Protein AF-A0A7V8QTT3-F1 (afdb_monomer_lite)

Radius of gyration: 12.89 Å; chains: 1; bounding box: 36×24×38 Å

pLDDT: mean 77.37, std 13.62, range [39.25, 91.94]

Sequence (101 aa):
MQSTVLEIIMYRTREGSFEFRAIIDGKQLENVTENPDANAIVMTAKQFGGFNYNKDRRAFETQSETTGAEPLQLLRAFERQGYAIIMKGSLEHIDDIQSAA

Structure (mmCIF, N/CA/C/O backbone):
data_AF-A0A7V8QTT3-F1
#
_entry.id   AF-A0A7V8QTT3-F1
#
loop_
_atom_site.group_PDB
_atom_site.id
_atom_site.type_symbol
_atom_site.label_atom_id
_atom_site.label_alt_id
_atom_site.label_comp_id
_atom_site.label_asym_id
_atom_site.label_entity_id
_atom_site.label_seq_id
_atom_site.pdbx_PDB_ins_code
_atom_site.Cartn_x
_atom_site.Cartn_y
_atom_site.Cartn_z
_atom_site.occupancy
_atom_site.B_iso_or_equiv
_atom_site.auth_seq_id
_atom_site.auth_comp_id
_atom_site.auth_asym_id
_atom_site.auth_atom_id
_atom_site.pdbx_PDB_model_num
ATOM 1 N N . MET A 1 1 ? -5.782 -1.478 22.548 1.00 51.72 1 MET A N 1
ATOM 2 C CA . MET A 1 1 ? -6.294 -1.171 21.196 1.00 51.72 1 MET A CA 1
ATOM 3 C C . MET A 1 1 ? -6.154 -2.427 20.366 1.00 51.72 1 MET A C 1
ATOM 5 O O . MET A 1 1 ? -5.104 -3.048 20.440 1.00 51.72 1 MET A O 1
ATOM 9 N N . GLN A 1 2 ? -7.205 -2.830 19.659 1.00 58.25 2 GLN A N 1
ATOM 10 C CA . GLN A 1 2 ? -7.098 -3.872 18.642 1.00 58.25 2 GLN A CA 1
ATOM 11 C C . GLN A 1 2 ? -6.416 -3.237 17.426 1.00 58.25 2 GLN A C 1
ATOM 13 O O . GLN A 1 2 ? -6.865 -2.188 16.972 1.00 58.25 2 GLN A O 1
ATOM 18 N N . SER A 1 3 ? -5.296 -3.798 16.977 1.00 64.69 3 SER A N 1
ATOM 19 C CA . SER A 1 3 ? -4.634 -3.344 15.752 1.00 64.69 3 SER A CA 1
ATOM 20 C C . SER A 1 3 ? -5.492 -3.719 14.550 1.00 64.69 3 SER A C 1
ATOM 22 O O . SER A 1 3 ? -5.907 -4.873 14.438 1.00 64.69 3 SER A O 1
ATOM 24 N N . THR A 1 4 ? -5.740 -2.757 13.664 1.00 82.25 4 THR A N 1
ATOM 25 C CA . THR A 1 4 ? -6.358 -3.002 12.359 1.00 82.25 4 THR A CA 1
ATOM 26 C C . THR A 1 4 ? -5.457 -3.936 11.554 1.00 82.25 4 THR A C 1
ATOM 28 O O . THR A 1 4 ? -4.245 -3.698 11.447 1.00 82.25 4 THR A O 1
ATOM 31 N N . VAL A 1 5 ? -6.023 -5.009 11.000 1.00 84.06 5 VAL A N 1
ATOM 32 C CA . VAL A 1 5 ? -5.258 -5.941 10.162 1.00 84.06 5 VAL A CA 1
ATOM 33 C C . VAL A 1 5 ? -5.256 -5.414 8.736 1.00 84.06 5 VAL A C 1
ATOM 35 O O . VAL A 1 5 ? -6.316 -5.212 8.141 1.00 84.06 5 VAL A O 1
ATOM 38 N N . LEU A 1 6 ? -4.059 -5.217 8.188 1.00 86.38 6 LEU A N 1
ATOM 39 C CA . LEU A 1 6 ? -3.848 -4.829 6.802 1.00 86.38 6 LEU A CA 1
ATOM 40 C C . LEU A 1 6 ? -3.232 -6.010 6.053 1.00 86.38 6 LEU A C 1
ATOM 42 O O . LEU A 1 6 ? -2.041 -6.305 6.176 1.00 86.38 6 LEU A O 1
ATOM 46 N N . GLU A 1 7 ? -4.052 -6.698 5.267 1.00 87.56 7 GLU A N 1
ATOM 47 C CA . GLU A 1 7 ? -3.557 -7.720 4.357 1.00 87.56 7 GLU A CA 1
ATOM 48 C C . GLU A 1 7 ? -3.108 -7.070 3.049 1.00 87.56 7 GLU A C 1
ATOM 50 O O . GLU A 1 7 ? -3.827 -6.267 2.448 1.00 87.56 7 GLU A O 1
ATOM 55 N N . ILE A 1 8 ? -1.910 -7.432 2.604 1.00 86.38 8 ILE A N 1
ATOM 56 C CA . ILE A 1 8 ? -1.290 -6.915 1.390 1.00 86.38 8 ILE A CA 1
ATOM 57 C C . ILE A 1 8 ? -1.072 -8.084 0.442 1.00 86.38 8 ILE A C 1
ATOM 59 O O . ILE A 1 8 ? -0.320 -9.013 0.744 1.00 86.38 8 ILE A O 1
ATOM 63 N N . ILE A 1 9 ? -1.724 -8.025 -0.718 1.00 86.38 9 ILE A N 1
ATOM 64 C CA . ILE A 1 9 ? -1.490 -8.971 -1.807 1.00 86.38 9 ILE A CA 1
ATOM 65 C C . ILE A 1 9 ? -0.554 -8.316 -2.806 1.00 86.38 9 ILE A C 1
ATOM 67 O O . ILE A 1 9 ? -1.021 -7.466 -3.556 1.00 86.38 9 ILE A O 1
ATOM 71 N N . MET A 1 10 ? 0.730 -8.678 -2.811 1.00 85.56 10 MET A N 1
ATOM 72 C CA . MET A 1 10 ? 1.758 -8.014 -3.623 1.00 85.56 10 MET A CA 1
ATOM 73 C C . MET A 1 10 ? 2.365 -8.949 -4.669 1.00 85.56 10 MET A C 1
ATOM 75 O O . MET A 1 10 ? 2.581 -10.131 -4.404 1.00 85.56 10 MET A O 1
ATOM 79 N N . TYR A 1 11 ? 2.661 -8.408 -5.850 1.00 81.62 11 TYR A N 1
ATOM 80 C CA . TYR A 1 11 ? 3.328 -9.127 -6.930 1.00 81.62 11 TYR A CA 1
ATOM 81 C C . TYR A 1 11 ? 4.150 -8.189 -7.821 1.00 81.62 11 TYR A C 1
ATOM 83 O O . TYR A 1 11 ? 3.820 -7.015 -7.996 1.00 81.62 11 TYR A O 1
ATOM 91 N N . ARG A 1 12 ? 5.225 -8.729 -8.404 1.00 80.31 12 ARG A N 1
ATOM 92 C CA . ARG A 1 12 ? 6.030 -8.051 -9.426 1.00 80.31 12 ARG A CA 1
ATOM 93 C C . ARG A 1 12 ? 5.393 -8.276 -10.797 1.00 80.31 12 ARG A C 1
ATOM 95 O O . ARG A 1 12 ? 5.005 -9.397 -11.131 1.00 80.31 12 ARG A O 1
ATOM 102 N N . THR A 1 13 ? 5.262 -7.224 -11.589 1.00 77.75 13 THR A N 1
ATOM 103 C CA . THR A 1 13 ? 4.798 -7.313 -12.974 1.00 77.75 13 THR A CA 1
ATOM 104 C C . THR A 1 13 ? 5.925 -7.816 -13.881 1.00 77.75 13 THR A C 1
ATOM 106 O O . THR A 1 13 ? 7.097 -7.850 -13.503 1.00 77.75 13 THR A O 1
ATOM 109 N N . ARG A 1 14 ? 5.588 -8.178 -15.124 1.00 76.50 14 ARG A N 1
ATOM 110 C CA . ARG A 1 14 ? 6.587 -8.577 -16.134 1.00 76.50 14 ARG A CA 1
ATOM 111 C C . ARG A 1 14 ? 7.541 -7.446 -16.524 1.00 76.50 14 ARG A C 1
ATOM 113 O O . ARG A 1 14 ? 8.609 -7.724 -17.050 1.00 76.50 14 ARG A O 1
ATOM 120 N N . GLU A 1 15 ? 7.150 -6.204 -16.267 1.00 76.19 15 GLU A N 1
ATOM 121 C CA . GLU A 1 15 ? 7.920 -4.992 -16.565 1.00 76.19 15 GLU A CA 1
ATOM 122 C C . GLU A 1 15 ? 8.792 -4.563 -15.375 1.00 76.19 15 GLU A C 1
ATOM 124 O O . GLU A 1 15 ? 9.394 -3.495 -15.386 1.00 76.19 15 GLU A O 1
ATOM 129 N N . GLY A 1 16 ? 8.839 -5.380 -14.319 1.00 73.38 16 GLY A N 1
ATOM 130 C CA . GLY A 1 16 ? 9.665 -5.133 -13.146 1.00 73.38 16 GLY A CA 1
ATOM 131 C C . GLY A 1 16 ? 9.089 -4.120 -12.152 1.00 73.38 16 GLY A C 1
ATOM 132 O O . GLY A 1 16 ? 9.711 -3.896 -11.115 1.00 73.38 16 GLY A O 1
ATOM 133 N N . SER A 1 17 ? 7.907 -3.557 -12.421 1.00 78.94 17 SER A N 1
ATOM 134 C CA . SER A 1 17 ? 7.126 -2.769 -11.459 1.00 78.94 17 SER A CA 1
ATOM 135 C C . SER A 1 17 ? 6.445 -3.662 -10.417 1.00 78.94 17 SER A C 1
ATOM 137 O O . SER A 1 17 ? 6.351 -4.879 -10.590 1.00 78.94 17 SER A O 1
ATOM 139 N N . PHE A 1 18 ? 5.955 -3.073 -9.327 1.00 84.62 18 PHE A N 1
ATOM 140 C CA . PHE A 1 18 ? 5.185 -3.787 -8.309 1.00 84.62 18 PHE A CA 1
ATOM 141 C C . PHE A 1 18 ? 3.737 -3.324 -8.297 1.00 84.62 18 PHE A C 1
ATOM 143 O O . PHE A 1 18 ? 3.441 -2.138 -8.450 1.00 84.62 18 PHE A O 1
ATOM 150 N N . GLU A 1 19 ? 2.845 -4.273 -8.036 1.00 86.88 19 GLU A N 1
ATOM 151 C CA . GLU A 1 19 ? 1.452 -4.003 -7.728 1.00 86.88 19 GLU A CA 1
ATOM 152 C C . GLU A 1 19 ? 1.082 -4.636 -6.387 1.00 86.88 19 GLU A C 1
ATOM 154 O O . GLU A 1 19 ? 1.517 -5.749 -6.080 1.00 86.88 19 GLU A O 1
ATOM 159 N N . PHE A 1 20 ? 0.253 -3.954 -5.593 1.00 88.69 20 PHE A N 1
ATOM 160 C CA . PHE A 1 20 ? -0.408 -4.593 -4.465 1.00 88.69 20 PHE A CA 1
ATOM 161 C C . PHE A 1 20 ? -1.873 -4.201 -4.285 1.00 88.69 20 PHE A C 1
ATOM 163 O O . PHE A 1 20 ? -2.330 -3.143 -4.714 1.00 88.69 20 PHE A O 1
ATOM 170 N N . ARG A 1 21 ? -2.622 -5.063 -3.597 1.00 88.31 21 ARG A N 1
ATOM 171 C CA . ARG A 1 21 ? -3.984 -4.785 -3.119 1.00 88.31 21 ARG A CA 1
ATOM 172 C C . ARG A 1 21 ? -4.007 -4.780 -1.601 1.00 88.31 21 ARG A C 1
ATOM 174 O O . ARG A 1 21 ? -3.352 -5.614 -0.983 1.00 88.31 21 ARG A O 1
ATOM 181 N N . ALA A 1 22 ? -4.769 -3.855 -1.026 1.00 88.38 22 ALA A N 1
ATOM 182 C CA . ALA A 1 22 ? -4.958 -3.728 0.414 1.00 88.38 22 ALA A CA 1
ATOM 183 C C . ALA A 1 22 ? -6.330 -4.274 0.829 1.00 88.38 22 ALA A C 1
ATOM 185 O O . ALA A 1 22 ? -7.351 -3.934 0.223 1.00 88.38 22 ALA A O 1
ATOM 186 N N . ILE A 1 23 ? -6.349 -5.091 1.877 1.00 86.25 23 ILE A N 1
ATOM 187 C CA . ILE A 1 23 ? -7.553 -5.587 2.546 1.00 86.25 23 ILE A CA 1
ATOM 188 C C . ILE A 1 23 ? -7.459 -5.156 4.00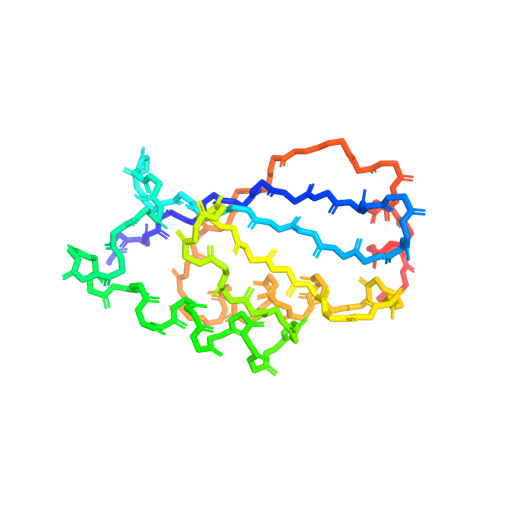6 1.00 86.25 23 ILE A C 1
ATOM 190 O O . ILE A 1 23 ? -6.476 -5.455 4.673 1.00 86.25 23 ILE A O 1
ATOM 194 N N . ILE A 1 24 ? -8.470 -4.452 4.494 1.00 84.81 24 ILE A N 1
ATOM 195 C CA . ILE A 1 24 ?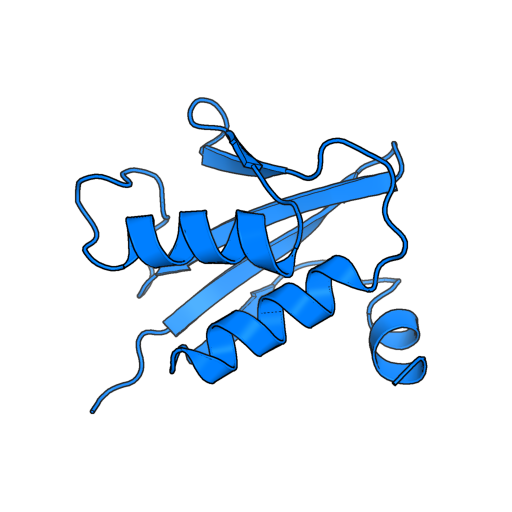 -8.524 -3.911 5.851 1.00 84.81 24 ILE A CA 1
ATOM 196 C C . ILE A 1 24 ? -9.653 -4.622 6.578 1.00 84.81 24 ILE A C 1
ATOM 198 O O . ILE A 1 24 ? -10.803 -4.535 6.143 1.00 84.81 24 ILE A O 1
ATOM 202 N N . ASP A 1 25 ? -9.327 -5.357 7.640 1.00 80.06 25 ASP A N 1
ATOM 203 C CA . ASP A 1 25 ? -10.289 -6.161 8.409 1.00 80.06 25 ASP A CA 1
ATOM 204 C C . ASP A 1 25 ? -11.211 -7.014 7.505 1.00 80.06 25 ASP A C 1
ATOM 206 O O . ASP A 1 25 ? -12.434 -7.057 7.657 1.00 80.06 25 ASP A O 1
ATOM 210 N N . GLY A 1 26 ? -10.617 -7.661 6.495 1.00 76.00 26 GLY A N 1
ATOM 211 C CA . GLY A 1 26 ? -11.318 -8.521 5.535 1.00 76.00 26 GLY A CA 1
ATOM 212 C C . GLY A 1 26 ? -12.075 -7.791 4.417 1.00 76.00 26 GLY A C 1
ATOM 213 O O . GLY A 1 26 ? -12.655 -8.446 3.550 1.00 76.00 26 GLY A O 1
ATOM 214 N N . LYS A 1 27 ? -12.064 -6.453 4.384 1.00 79.50 27 LYS A N 1
ATOM 215 C CA . LYS A 1 27 ? -12.686 -5.653 3.319 1.00 79.50 27 LYS A CA 1
ATOM 216 C C . LYS A 1 27 ? -11.627 -5.089 2.388 1.00 79.50 27 LYS A C 1
ATOM 218 O O . LYS A 1 27 ? -10.713 -4.397 2.826 1.00 79.50 27 LYS A O 1
ATOM 223 N N . GLN A 1 28 ? -11.754 -5.358 1.091 1.00 78.31 28 GLN A N 1
ATOM 224 C CA . GLN A 1 28 ? -10.878 -4.727 0.111 1.00 78.31 28 GLN A CA 1
ATOM 225 C C . GLN A 1 28 ? -11.010 -3.204 0.189 1.00 78.31 28 GLN A C 1
ATOM 227 O O . GLN A 1 28 ? -12.105 -2.663 0.369 1.00 78.31 28 GLN A O 1
ATOM 232 N N . LEU A 1 29 ? -9.884 -2.518 0.011 1.00 75.69 29 LEU A N 1
ATOM 233 C CA . LEU A 1 29 ? -9.824 -1.073 -0.164 1.00 75.69 29 LEU A CA 1
ATOM 234 C C . LEU A 1 29 ? -10.367 -0.696 -1.556 1.00 75.69 29 LEU A C 1
ATOM 236 O O .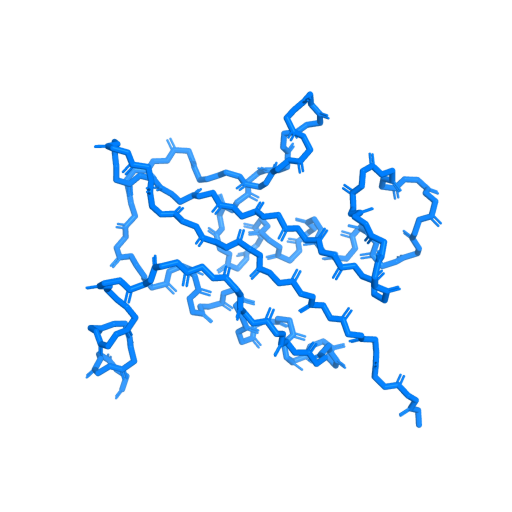 LEU A 1 29 ? -9.654 -0.171 -2.405 1.00 75.69 29 LEU A O 1
ATOM 240 N N . GLU A 1 30 ? -11.624 -1.032 -1.827 1.00 63.78 30 GLU A N 1
ATOM 241 C CA . GLU A 1 30 ? -12.317 -0.699 -3.076 1.00 63.78 30 GLU A CA 1
ATOM 242 C C . GLU A 1 30 ? -12.955 0.685 -3.003 1.00 63.78 30 GLU A C 1
ATOM 244 O O . GLU A 1 30 ? -13.170 1.330 -4.026 1.00 63.78 30 GLU A O 1
ATOM 249 N N . ASN A 1 31 ? -13.263 1.133 -1.784 1.00 62.97 31 ASN A N 1
ATOM 250 C CA . ASN A 1 31 ? -14.013 2.348 -1.537 1.00 62.97 31 ASN A CA 1
ATOM 251 C C . ASN A 1 31 ? -13.274 3.210 -0.510 1.00 62.97 31 ASN A C 1
ATOM 253 O O . ASN A 1 31 ? -13.526 3.158 0.694 1.00 62.97 31 ASN A O 1
ATOM 257 N N . VAL A 1 32 ? -12.313 3.994 -1.005 1.00 58.84 32 VAL A N 1
ATOM 258 C CA . VAL A 1 32 ? -11.470 4.898 -0.198 1.00 58.84 32 VAL A CA 1
ATOM 259 C C . VAL A 1 32 ? -12.311 5.869 0.648 1.00 58.84 32 VAL A C 1
ATOM 261 O O . VAL A 1 32 ? -11.860 6.341 1.683 1.00 58.84 32 VAL A O 1
ATOM 264 N N . THR A 1 33 ? -13.550 6.149 0.243 1.00 59.16 33 THR A N 1
ATOM 265 C CA . THR A 1 33 ? -14.487 7.021 0.964 1.00 59.16 33 THR A CA 1
ATOM 266 C C . THR A 1 33 ? -15.202 6.366 2.148 1.00 59.16 33 THR A C 1
ATOM 268 O O . THR A 1 33 ? -15.734 7.089 2.983 1.00 59.16 33 THR A O 1
ATOM 271 N N . GLU A 1 34 ? -15.228 5.034 2.250 1.00 65.06 34 GLU A N 1
ATOM 272 C CA . GLU A 1 34 ? -15.968 4.314 3.306 1.00 65.06 34 GLU A CA 1
ATOM 273 C C . GLU A 1 34 ? -15.078 3.790 4.437 1.00 65.06 34 GLU A C 1
ATOM 275 O O . GLU A 1 34 ? -15.589 3.316 5.452 1.00 65.06 34 GLU A O 1
ATOM 280 N N . ASN A 1 35 ? -13.755 3.878 4.286 1.00 71.75 35 ASN A N 1
ATOM 281 C CA . ASN A 1 35 ? -12.817 3.424 5.300 1.00 71.75 35 ASN A CA 1
ATOM 282 C C . ASN A 1 35 ? -11.990 4.611 5.837 1.00 71.75 35 ASN A C 1
ATOM 284 O O . ASN A 1 35 ? -11.293 5.259 5.052 1.00 71.75 35 ASN A O 1
ATOM 288 N N . PRO A 1 36 ? -12.035 4.899 7.154 1.00 76.06 36 PRO A N 1
ATOM 289 C CA . PRO A 1 36 ? -11.297 6.015 7.752 1.00 76.06 36 PRO A CA 1
ATOM 290 C C . PRO A 1 36 ? -9.775 5.897 7.567 1.00 76.06 36 PRO A C 1
ATOM 292 O O . PRO A 1 36 ? -9.090 6.915 7.471 1.00 76.06 36 PRO A O 1
ATOM 295 N N . ASP A 1 37 ? -9.262 4.673 7.434 1.00 81.00 37 ASP A N 1
ATOM 296 C CA . ASP A 1 37 ? -7.841 4.382 7.240 1.00 81.00 37 ASP A CA 1
ATOM 297 C C . ASP A 1 37 ? -7.409 4.483 5.773 1.00 81.00 37 ASP A C 1
ATOM 299 O O . ASP A 1 37 ? -6.216 4.506 5.467 1.00 81.00 37 ASP A O 1
ATOM 303 N N . ALA A 1 38 ? -8.350 4.577 4.829 1.00 83.44 38 ALA A N 1
ATOM 304 C CA . ALA A 1 38 ? -8.016 4.499 3.415 1.00 83.44 38 ALA A CA 1
ATOM 305 C C . ALA A 1 38 ? -7.139 5.656 2.935 1.00 83.44 38 ALA A C 1
ATOM 307 O O . ALA A 1 38 ? -6.213 5.443 2.153 1.00 83.44 38 ALA A O 1
ATOM 308 N N . ASN A 1 39 ? -7.388 6.873 3.423 1.00 86.06 39 ASN A N 1
ATOM 309 C CA . ASN A 1 39 ? -6.541 8.014 3.089 1.00 86.06 39 ASN A CA 1
ATOM 310 C C . ASN A 1 39 ? -5.125 7.842 3.659 1.00 86.06 39 ASN A C 1
ATOM 312 O O . ASN A 1 39 ? -4.149 8.114 2.962 1.00 86.06 39 ASN A O 1
ATOM 316 N N . ALA A 1 40 ? -5.003 7.339 4.892 1.00 88.50 40 ALA A N 1
ATOM 317 C CA . ALA A 1 40 ? -3.707 7.054 5.502 1.00 88.50 40 ALA A CA 1
ATOM 318 C C . ALA A 1 40 ? -2.943 5.996 4.696 1.00 88.50 40 ALA A C 1
ATOM 320 O O . ALA A 1 40 ? -1.763 6.181 4.397 1.00 88.50 40 ALA A O 1
ATOM 321 N N . ILE A 1 41 ? -3.626 4.941 4.251 1.00 89.69 41 ILE A N 1
ATOM 322 C CA . ILE A 1 41 ? -3.017 3.876 3.454 1.00 89.69 41 ILE A CA 1
ATOM 323 C C . ILE A 1 41 ? -2.546 4.387 2.096 1.00 89.69 41 ILE A C 1
ATOM 325 O O . ILE A 1 41 ? -1.405 4.132 1.713 1.00 89.69 41 ILE A O 1
ATOM 329 N N . VAL A 1 42 ? -3.375 5.166 1.396 1.00 90.25 42 VAL A N 1
ATOM 330 C CA . VAL A 1 42 ? -3.006 5.757 0.102 1.00 90.25 42 VAL A CA 1
ATOM 331 C C . VAL A 1 42 ? -1.811 6.698 0.232 1.00 90.25 42 VAL A C 1
ATOM 333 O O . VAL A 1 42 ? -0.868 6.615 -0.558 1.00 90.25 42 VAL A O 1
ATOM 336 N N . MET A 1 43 ? -1.817 7.565 1.244 1.00 90.75 43 MET A N 1
ATOM 337 C CA . MET A 1 43 ? -0.714 8.493 1.497 1.00 90.75 43 MET A CA 1
ATOM 338 C C . MET A 1 43 ? 0.585 7.754 1.831 1.00 90.75 43 MET A C 1
ATOM 340 O O . MET A 1 43 ? 1.643 8.094 1.304 1.00 90.75 43 MET A O 1
ATOM 344 N N . THR A 1 44 ? 0.502 6.705 2.646 1.00 91.94 44 THR A N 1
ATOM 345 C CA . THR A 1 44 ? 1.659 5.903 3.069 1.00 91.94 44 THR A CA 1
ATOM 346 C C . THR A 1 44 ? 2.241 5.097 1.914 1.00 91.94 44 THR A C 1
ATOM 348 O O . THR A 1 44 ? 3.455 5.115 1.712 1.00 91.94 44 THR A O 1
ATOM 351 N N . ALA A 1 45 ? 1.382 4.469 1.105 1.00 90.88 45 ALA A N 1
ATOM 352 C CA . ALA A 1 45 ? 1.762 3.757 -0.114 1.00 90.88 45 ALA A CA 1
ATOM 353 C C . ALA A 1 45 ? 2.563 4.644 -1.070 1.00 90.88 45 ALA A C 1
ATOM 355 O O . ALA A 1 45 ? 3.625 4.248 -1.560 1.00 90.88 45 ALA A O 1
ATOM 356 N N . LYS A 1 46 ? 2.098 5.881 -1.260 1.00 90.50 46 LYS A N 1
ATOM 357 C CA . LYS A 1 46 ? 2.769 6.859 -2.111 1.00 90.50 46 LYS A CA 1
ATOM 358 C C . LYS A 1 46 ? 4.082 7.356 -1.513 1.00 90.50 46 LYS A C 1
ATOM 360 O O . LYS A 1 46 ? 5.083 7.412 -2.219 1.00 90.50 46 LYS A O 1
ATOM 365 N N . GLN A 1 47 ? 4.087 7.717 -0.231 1.00 89.94 47 GLN A N 1
ATOM 366 C CA . GLN A 1 47 ? 5.242 8.340 0.418 1.00 89.94 47 GLN A CA 1
ATOM 367 C C . GLN A 1 47 ? 6.407 7.368 0.636 1.00 89.94 47 GLN A C 1
ATOM 369 O O . GLN A 1 47 ? 7.557 7.768 0.473 1.00 89.94 47 GLN A O 1
ATOM 374 N N . PHE A 1 48 ? 6.123 6.124 1.026 1.00 86.88 48 PHE A N 1
ATOM 375 C CA . PHE A 1 48 ? 7.153 5.177 1.468 1.00 86.88 48 PHE A CA 1
ATOM 376 C C . PHE A 1 48 ? 7.436 4.049 0.480 1.00 86.88 48 PHE A C 1
ATOM 378 O O . PHE A 1 48 ? 8.454 3.384 0.625 1.00 86.88 48 PHE A O 1
ATOM 385 N N . GLY A 1 49 ? 6.571 3.832 -0.513 1.00 82.38 49 GLY A N 1
ATOM 386 C CA . GLY A 1 49 ? 6.802 2.825 -1.550 1.00 82.38 49 GLY A CA 1
ATOM 387 C C . GLY A 1 49 ? 6.656 3.342 -2.982 1.00 82.38 49 GLY A C 1
ATOM 388 O O . GLY A 1 49 ? 6.790 2.563 -3.917 1.00 82.38 49 GLY A O 1
ATOM 389 N N . GLY A 1 50 ? 6.347 4.630 -3.184 1.00 86.94 50 GLY A N 1
ATOM 390 C CA . GLY A 1 50 ? 6.145 5.191 -4.525 1.00 86.94 50 GLY A CA 1
ATOM 391 C C . GLY A 1 50 ? 4.928 4.626 -5.268 1.00 86.94 50 GLY A C 1
ATOM 392 O O . GLY A 1 50 ? 4.813 4.798 -6.483 1.00 86.94 50 GLY A O 1
ATOM 393 N N . PHE A 1 51 ? 4.015 3.955 -4.561 1.00 90.06 51 PHE A N 1
ATOM 394 C CA . PHE A 1 51 ? 2.839 3.345 -5.165 1.00 90.06 51 PHE A CA 1
ATOM 395 C C . PHE A 1 51 ? 1.721 4.370 -5.347 1.00 90.06 51 PHE A C 1
ATOM 397 O O . PHE A 1 51 ? 1.343 5.083 -4.414 1.00 90.06 51 PHE A O 1
ATOM 404 N N . ASN A 1 52 ? 1.136 4.405 -6.538 1.00 89.88 52 ASN A N 1
ATOM 405 C CA . ASN A 1 52 ? -0.054 5.193 -6.826 1.00 89.88 52 ASN A CA 1
ATOM 406 C C . ASN A 1 52 ? -1.285 4.293 -6.805 1.00 89.88 52 ASN A C 1
ATOM 408 O O . ASN A 1 52 ? -1.266 3.188 -7.339 1.00 89.88 52 ASN A O 1
ATOM 412 N N . TYR A 1 53 ? -2.366 4.770 -6.192 1.00 90.00 53 TYR A N 1
ATOM 413 C CA . TYR A 1 53 ? -3.627 4.041 -6.188 1.00 90.00 53 TYR A CA 1
ATOM 414 C C . TYR A 1 53 ? -4.376 4.248 -7.509 1.00 90.00 53 TYR A C 1
ATOM 416 O O . TYR A 1 53 ? -4.799 5.362 -7.832 1.00 90.00 53 TYR A O 1
ATOM 424 N N . ASN A 1 54 ? -4.562 3.161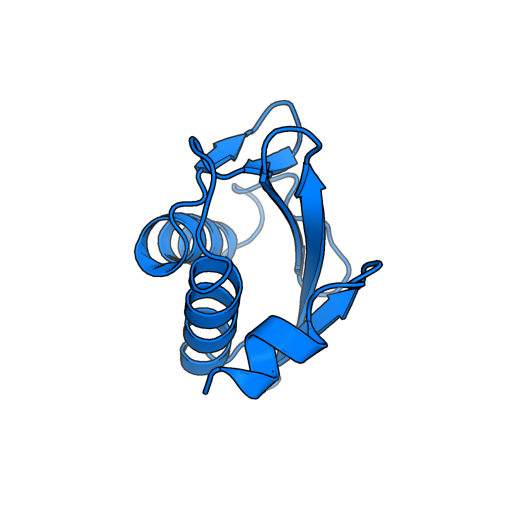 -8.248 1.00 87.75 54 ASN A N 1
ATOM 425 C CA . ASN A 1 54 ? -5.368 3.085 -9.450 1.00 87.75 54 ASN A CA 1
ATOM 426 C C . ASN A 1 54 ? -6.814 2.738 -9.069 1.00 87.75 54 ASN A C 1
ATOM 428 O O . ASN A 1 54 ? -7.111 1.617 -8.651 1.00 87.75 54 ASN A O 1
ATOM 432 N N . LYS A 1 55 ? -7.719 3.714 -9.206 1.00 83.56 55 LYS A N 1
ATOM 433 C CA . LYS A 1 55 ? -9.132 3.570 -8.818 1.00 83.56 55 LYS A CA 1
ATOM 434 C C . LYS A 1 55 ? -9.883 2.552 -9.672 1.00 83.56 55 LYS A C 1
ATOM 436 O O . LYS A 1 55 ? -10.730 1.840 -9.143 1.00 83.56 55 LYS A O 1
ATOM 441 N N . ASP A 1 56 ? -9.555 2.461 -10.958 1.00 83.94 56 ASP A N 1
ATOM 442 C CA . ASP A 1 56 ? -10.241 1.566 -11.894 1.00 83.94 56 ASP A CA 1
ATOM 443 C C . ASP A 1 56 ? -9.875 0.106 -11.616 1.00 83.94 56 ASP A C 1
ATOM 445 O O . ASP A 1 56 ? -10.727 -0.781 -11.624 1.00 83.94 56 ASP A O 1
ATOM 449 N N . ARG A 1 57 ? -8.597 -0.138 -11.307 1.00 82.06 57 ARG A N 1
ATOM 450 C CA . ARG A 1 57 ? -8.064 -1.474 -10.996 1.00 82.06 57 ARG A CA 1
ATOM 451 C C . ARG A 1 57 ? -8.175 -1.842 -9.516 1.00 82.06 57 ARG A C 1
ATOM 453 O O . ARG A 1 57 ? -7.947 -3.000 -9.170 1.00 82.06 57 ARG A O 1
ATOM 460 N N . ARG A 1 58 ? -8.512 -0.870 -8.657 1.00 85.12 58 ARG A N 1
ATOM 461 C CA . ARG A 1 58 ? -8.560 -0.987 -7.186 1.00 85.12 58 ARG A CA 1
ATOM 462 C C . ARG A 1 58 ? -7.254 -1.551 -6.618 1.00 85.12 58 ARG A C 1
ATOM 464 O O . ARG A 1 58 ? -7.253 -2.416 -5.743 1.00 85.12 58 ARG A O 1
ATOM 471 N N . ALA A 1 59 ? -6.136 -1.076 -7.155 1.00 87.88 59 ALA A N 1
ATOM 472 C CA . ALA A 1 59 ? -4.804 -1.585 -6.856 1.00 87.88 59 ALA A CA 1
ATOM 473 C C . ALA A 1 59 ? -3.788 -0.448 -6.744 1.00 87.88 59 ALA A C 1
ATOM 475 O O . ALA A 1 59 ? -3.993 0.648 -7.259 1.00 87.88 59 ALA A O 1
ATOM 476 N N . PHE A 1 60 ? -2.692 -0.718 -6.054 1.00 90.50 60 PHE A N 1
ATOM 477 C CA . PHE A 1 60 ? -1.556 0.172 -5.888 1.00 90.50 60 PHE A CA 1
ATOM 478 C C . PHE A 1 60 ? -0.444 -0.254 -6.830 1.00 90.50 60 PHE A C 1
ATOM 480 O O . PHE A 1 60 ? -0.041 -1.406 -6.767 1.00 90.50 60 PHE A O 1
ATOM 487 N N . GLU A 1 61 ? 0.077 0.648 -7.655 1.00 88.94 61 GLU A N 1
ATOM 488 C CA . GLU A 1 61 ? 1.091 0.326 -8.667 1.00 88.94 61 GLU A CA 1
ATOM 489 C C . GLU A 1 61 ? 2.266 1.313 -8.642 1.00 88.94 61 GLU A C 1
ATOM 491 O O . GLU A 1 61 ? 2.083 2.516 -8.420 1.00 88.94 61 GLU A O 1
ATOM 496 N N . THR A 1 62 ? 3.486 0.816 -8.856 1.00 85.75 62 THR A N 1
ATOM 497 C CA . THR A 1 62 ? 4.667 1.670 -9.058 1.00 85.75 62 THR A CA 1
ATOM 498 C C . THR A 1 62 ? 4.749 2.117 -10.518 1.00 85.75 62 THR A C 1
ATOM 500 O O . THR A 1 62 ? 4.407 1.369 -11.430 1.00 85.75 62 THR A O 1
ATOM 503 N N . GLN A 1 63 ? 5.196 3.354 -10.761 1.00 73.94 63 GLN A N 1
ATOM 504 C CA . GLN A 1 63 ? 5.278 3.915 -12.121 1.00 73.94 63 GLN A CA 1
ATOM 505 C C . GLN A 1 63 ? 6.528 3.483 -12.903 1.00 73.94 63 GLN A C 1
ATOM 507 O O . GLN A 1 63 ? 6.614 3.743 -14.100 1.00 73.94 63 GLN A O 1
ATOM 512 N N . SER A 1 64 ? 7.499 2.847 -12.249 1.00 67.88 64 SER A N 1
ATOM 513 C CA . SER A 1 64 ? 8.744 2.397 -12.871 1.00 67.88 64 SER A CA 1
ATOM 514 C C . SER A 1 64 ? 9.190 1.048 -12.320 1.00 67.88 64 SER A C 1
ATOM 516 O O . SER A 1 64 ? 8.667 0.570 -11.306 1.00 67.88 64 SER A O 1
ATOM 518 N N . GLU A 1 65 ? 10.179 0.462 -12.995 1.00 67.50 65 GLU A N 1
ATOM 519 C CA . GLU A 1 65 ? 10.978 -0.641 -12.471 1.00 67.50 65 GLU A CA 1
ATOM 520 C C . GLU A 1 65 ? 11.600 -0.218 -11.135 1.00 67.50 65 GLU A C 1
ATOM 522 O O . GLU A 1 65 ? 12.061 0.921 -10.986 1.00 67.50 65 GLU A O 1
ATOM 527 N N . THR A 1 66 ? 11.528 -1.098 -10.139 1.00 66.50 66 THR A N 1
ATOM 528 C CA . THR A 1 66 ? 11.954 -0.785 -8.773 1.00 66.50 66 THR A CA 1
ATOM 529 C C . THR A 1 66 ? 13.030 -1.749 -8.297 1.00 66.50 66 THR A C 1
ATOM 531 O O . THR A 1 66 ? 13.203 -2.844 -8.837 1.00 66.50 66 THR A O 1
ATOM 534 N N . THR A 1 67 ? 13.781 -1.326 -7.284 1.00 68.94 67 THR A N 1
ATOM 535 C CA . THR A 1 67 ? 14.922 -2.087 -6.750 1.00 68.94 67 THR A CA 1
ATOM 536 C C . THR A 1 67 ? 14.506 -3.210 -5.795 1.00 68.94 67 THR A C 1
ATOM 538 O O . THR A 1 67 ? 15.345 -4.007 -5.386 1.00 68.94 67 THR A O 1
ATOM 541 N N . GLY A 1 68 ? 13.222 -3.280 -5.426 1.00 67.31 68 GLY A N 1
ATOM 542 C CA . GLY A 1 68 ? 12.676 -4.224 -4.445 1.00 67.31 68 GLY A CA 1
ATOM 543 C C . GLY A 1 68 ? 12.745 -3.719 -2.998 1.00 67.31 68 GLY A C 1
ATOM 544 O O . GLY A 1 68 ? 12.096 -4.286 -2.119 1.00 67.31 68 GLY A O 1
ATOM 545 N N . ALA A 1 69 ? 13.454 -2.615 -2.736 1.00 75.31 69 ALA A N 1
ATOM 546 C CA . ALA A 1 69 ? 13.506 -1.978 -1.418 1.00 75.31 69 ALA A CA 1
ATOM 547 C C . ALA A 1 69 ? 12.201 -1.240 -1.058 1.00 75.31 69 ALA A C 1
ATOM 549 O O . ALA A 1 69 ? 11.869 -1.080 0.120 1.00 75.31 69 ALA A O 1
ATOM 550 N N . GLU A 1 70 ? 11.447 -0.798 -2.062 1.00 78.12 70 GLU A N 1
ATOM 551 C CA . GLU A 1 70 ? 10.231 0.004 -1.919 1.00 78.12 70 GLU A CA 1
ATOM 552 C C . GLU A 1 70 ? 9.089 -0.785 -1.243 1.00 78.12 70 GLU A C 1
ATOM 554 O O . GLU A 1 70 ? 8.493 -0.264 -0.295 1.00 78.12 70 GLU A O 1
ATOM 559 N N . PRO A 1 71 ? 8.830 -2.061 -1.609 1.00 79.00 71 PRO A N 1
ATOM 560 C CA . PRO A 1 71 ? 7.994 -2.967 -0.825 1.00 79.00 71 PRO A CA 1
ATOM 561 C C . PRO A 1 71 ? 8.330 -3.015 0.670 1.00 79.00 71 PRO A C 1
ATOM 563 O O . PRO A 1 71 ? 7.438 -2.863 1.499 1.00 79.00 71 PRO A O 1
ATOM 566 N N . LEU A 1 72 ? 9.601 -3.182 1.054 1.00 81.00 72 LEU A N 1
ATOM 567 C CA . LEU A 1 72 ? 9.968 -3.259 2.476 1.00 81.00 72 LEU A CA 1
ATOM 568 C C . LEU A 1 72 ? 9.747 -1.955 3.221 1.00 81.00 72 LEU A C 1
ATOM 570 O O . LEU A 1 72 ? 9.258 -1.962 4.353 1.00 81.00 72 LEU A O 1
ATOM 574 N N . GLN A 1 73 ? 10.145 -0.840 2.612 1.00 84.31 73 GLN A N 1
ATOM 575 C CA . GLN A 1 73 ? 9.967 0.479 3.208 1.00 84.31 73 GLN A CA 1
ATOM 576 C C . GLN A 1 73 ? 8.487 0.762 3.461 1.00 84.31 73 GLN A C 1
ATOM 578 O O . GLN A 1 73 ? 8.138 1.279 4.527 1.00 84.31 73 GLN A O 1
ATOM 583 N N . LEU A 1 74 ? 7.628 0.342 2.531 1.00 88.19 74 LEU A N 1
ATOM 584 C CA . LEU A 1 74 ? 6.185 0.410 2.668 1.00 88.19 74 LEU A CA 1
ATOM 585 C C . LEU A 1 74 ? 5.662 -0.443 3.833 1.00 88.19 74 LEU A C 1
ATOM 587 O O . LEU A 1 74 ? 4.945 0.076 4.688 1.00 88.19 74 LEU A O 1
ATOM 591 N N . LEU A 1 75 ? 6.036 -1.724 3.905 1.00 87.31 75 LEU A N 1
ATOM 592 C CA . LEU A 1 75 ? 5.579 -2.627 4.972 1.00 87.31 75 LEU A CA 1
ATOM 593 C C . LEU A 1 75 ? 5.961 -2.080 6.355 1.00 87.31 75 LEU A C 1
ATOM 595 O O . LEU A 1 75 ? 5.102 -1.932 7.224 1.00 87.31 75 LEU A O 1
ATOM 599 N N . ARG A 1 76 ? 7.219 -1.649 6.518 1.00 87.62 76 ARG A N 1
ATOM 600 C CA . ARG A 1 76 ? 7.710 -1.025 7.759 1.00 87.62 76 ARG A CA 1
ATOM 601 C C . ARG A 1 76 ? 7.014 0.298 8.076 1.00 87.62 76 ARG A C 1
ATOM 603 O O . ARG A 1 76 ? 6.953 0.710 9.234 1.00 87.62 76 ARG A O 1
ATOM 610 N N . ALA A 1 77 ? 6.560 1.044 7.070 1.00 90.31 77 ALA A N 1
ATOM 611 C CA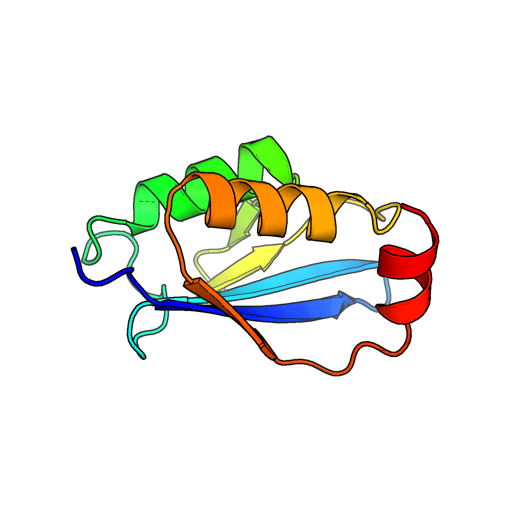 . ALA A 1 77 ? 5.794 2.266 7.296 1.00 90.31 77 ALA A CA 1
ATOM 612 C C . ALA A 1 77 ? 4.403 1.953 7.861 1.00 90.31 77 ALA A C 1
ATOM 614 O O . ALA A 1 77 ? 3.985 2.618 8.808 1.00 90.31 77 ALA A O 1
ATOM 615 N N . PHE A 1 78 ? 3.734 0.913 7.359 1.00 90.81 78 PHE A N 1
ATOM 616 C CA . PHE A 1 78 ? 2.449 0.479 7.905 1.00 90.81 78 PHE A CA 1
ATOM 617 C C . PHE A 1 78 ? 2.565 -0.084 9.325 1.00 90.81 78 PHE A C 1
ATOM 619 O O . PHE A 1 78 ? 1.772 0.283 10.190 1.00 90.81 78 PHE A O 1
ATOM 626 N N . GLU A 1 79 ? 3.584 -0.896 9.609 1.00 89.38 79 GLU A N 1
ATOM 627 C CA . GLU A 1 79 ? 3.834 -1.392 10.971 1.00 89.38 79 GLU A CA 1
ATOM 628 C C . GLU A 1 79 ? 4.038 -0.235 11.962 1.00 89.38 79 GLU A C 1
ATOM 630 O O . GLU A 1 79 ? 3.456 -0.224 13.047 1.00 89.38 79 GLU A O 1
ATOM 635 N N . ARG A 1 80 ? 4.792 0.803 11.566 1.00 89.31 80 ARG A N 1
ATOM 636 C CA . ARG A 1 80 ? 4.982 2.025 12.372 1.00 89.31 80 ARG A CA 1
ATOM 637 C C . ARG A 1 80 ? 3.696 2.827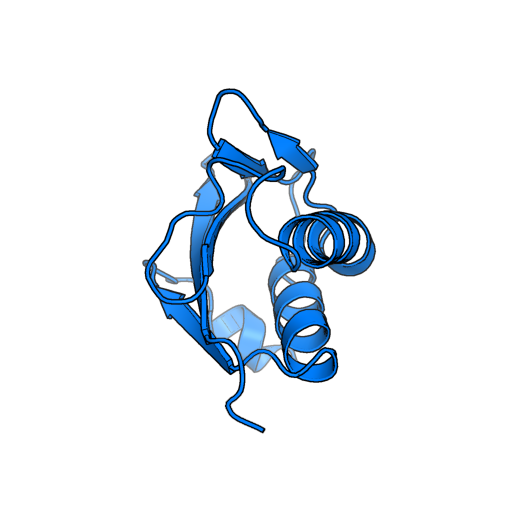 12.590 1.00 89.31 80 ARG A C 1
ATOM 639 O O . ARG A 1 80 ? 3.631 3.593 13.547 1.00 89.31 80 ARG A O 1
ATOM 646 N N . GLN A 1 81 ? 2.691 2.658 11.734 1.00 87.88 81 GLN A N 1
ATOM 647 C CA . GLN A 1 81 ? 1.358 3.249 11.899 1.00 87.88 81 GLN A CA 1
ATOM 648 C C . GLN A 1 81 ? 0.421 2.391 12.760 1.00 87.88 81 GLN A C 1
ATOM 650 O O . GLN A 1 81 ? -0.697 2.811 13.043 1.00 87.88 81 GLN A O 1
ATOM 655 N N . GLY A 1 82 ? 0.880 1.225 13.227 1.00 87.38 82 GLY A N 1
ATOM 656 C CA . GLY A 1 82 ? 0.132 0.352 14.130 1.00 87.38 82 GLY A CA 1
ATOM 657 C C . GLY A 1 82 ? -0.695 -0.731 13.436 1.00 87.38 82 GLY A C 1
ATOM 658 O O . GLY A 1 82 ? -1.449 -1.429 14.121 1.00 87.38 82 GLY A O 1
ATOM 659 N N . TYR A 1 83 ? -0.548 -0.899 12.116 1.00 88.00 83 TYR A N 1
ATOM 660 C CA . TYR A 1 83 ? -1.183 -1.990 11.377 1.00 88.00 83 TYR A CA 1
ATOM 661 C C . TYR A 1 83 ? -0.471 -3.317 11.639 1.00 88.00 83 TYR A C 1
ATOM 663 O O . TYR A 1 83 ? 0.758 -3.396 11.617 1.00 88.00 83 TYR A O 1
ATOM 671 N N . ALA A 1 84 ? -1.253 -4.380 11.821 1.00 87.19 84 ALA A N 1
ATOM 672 C CA . ALA A 1 84 ? -0.738 -5.742 11.758 1.00 87.19 84 ALA A CA 1
ATOM 673 C C . ALA A 1 84 ? -0.744 -6.197 10.294 1.00 87.19 84 ALA A C 1
ATOM 675 O O . ALA A 1 84 ? -1.808 -6.272 9.677 1.00 87.19 84 ALA A O 1
ATOM 676 N N . ILE A 1 85 ? 0.434 -6.476 9.732 1.00 86.25 85 ILE A N 1
ATOM 677 C CA . ILE A 1 85 ? 0.576 -6.774 8.305 1.00 86.25 85 ILE A CA 1
ATOM 678 C C . ILE A 1 85 ? 0.512 -8.274 8.044 1.00 86.25 85 ILE A C 1
ATOM 680 O O . ILE A 1 85 ? 1.255 -9.053 8.636 1.00 86.25 85 ILE A O 1
ATOM 684 N N . ILE A 1 86 ? -0.344 -8.672 7.103 1.00 84.81 86 ILE A N 1
ATOM 685 C CA . ILE A 1 86 ? -0.379 -10.034 6.563 1.00 84.81 86 ILE A CA 1
ATOM 686 C C . ILE A 1 86 ? -0.074 -9.957 5.074 1.00 84.81 86 ILE A C 1
ATOM 688 O O . ILE A 1 86 ? -0.884 -9.467 4.292 1.00 84.81 86 ILE A O 1
ATOM 692 N N . MET A 1 87 ? 1.083 -10.459 4.658 1.00 82.00 87 MET A N 1
ATOM 693 C CA . MET A 1 87 ? 1.415 -10.509 3.239 1.00 82.00 87 MET A CA 1
ATOM 694 C C . MET A 1 87 ? 0.937 -11.821 2.609 1.00 82.00 87 MET A C 1
ATOM 696 O O . MET A 1 87 ? 1.164 -12.898 3.159 1.00 82.00 87 MET A O 1
ATOM 700 N N . LYS A 1 88 ? 0.288 -11.739 1.444 1.00 77.19 88 LYS A N 1
ATOM 701 C CA . LYS A 1 88 ? -0.150 -12.891 0.642 1.00 77.19 88 LYS A CA 1
ATOM 702 C C . LYS A 1 88 ? 0.355 -12.744 -0.797 1.00 77.19 88 LYS A C 1
ATOM 704 O O . LYS A 1 88 ? 0.141 -11.714 -1.419 1.00 77.19 88 LYS A O 1
ATOM 709 N N . GLY A 1 89 ? 0.998 -13.762 -1.361 1.00 64.75 89 GLY A N 1
ATOM 710 C CA . GLY A 1 89 ? 1.506 -13.715 -2.740 1.00 64.75 89 GLY A CA 1
ATOM 711 C C . GLY A 1 89 ? 2.659 -14.688 -2.971 1.00 64.75 89 GLY A C 1
ATOM 712 O O . GLY A 1 89 ? 3.260 -15.162 -2.013 1.00 64.75 89 GLY A O 1
ATOM 713 N N . SER A 1 90 ? 2.941 -15.012 -4.238 1.00 52.03 90 SER A N 1
ATOM 714 C CA . SER A 1 90 ? 4.142 -15.772 -4.604 1.00 52.03 90 SER A CA 1
ATOM 715 C C . SER A 1 90 ? 5.322 -14.814 -4.658 1.00 52.03 90 SER A C 1
ATOM 717 O O . SER A 1 90 ? 5.350 -13.892 -5.475 1.00 52.03 90 SER A O 1
ATOM 719 N N . LEU A 1 91 ? 6.263 -15.019 -3.747 1.00 59.19 91 LEU A N 1
ATOM 720 C CA . LEU A 1 91 ? 7.427 -14.176 -3.549 1.00 59.19 91 LEU A CA 1
ATOM 721 C C . LEU A 1 91 ? 8.682 -15.008 -3.759 1.00 59.19 91 LEU A C 1
ATOM 723 O O . LEU A 1 91 ? 9.475 -15.182 -2.845 1.00 59.19 91 LEU A O 1
ATOM 727 N N . GLU A 1 92 ? 8.905 -15.449 -4.997 1.00 50.41 92 GLU A N 1
ATOM 728 C CA . GLU A 1 92 ? 10.202 -16.000 -5.425 1.00 50.41 92 GLU A CA 1
ATOM 729 C C . GLU A 1 92 ? 11.368 -14.988 -5.277 1.00 50.41 92 GLU A C 1
ATOM 731 O O . GLU A 1 92 ? 12.488 -15.298 -5.645 1.00 50.41 92 GLU A O 1
ATOM 736 N N . HIS A 1 93 ? 11.126 -13.789 -4.726 1.00 50.09 93 HIS A N 1
ATOM 737 C CA . HIS A 1 93 ? 12.129 -12.756 -4.447 1.00 50.09 93 HIS A CA 1
ATOM 738 C C . HIS A 1 93 ? 12.021 -12.126 -3.034 1.00 50.09 93 HIS A C 1
ATOM 740 O O . HIS A 1 93 ? 12.693 -11.129 -2.780 1.00 50.09 93 HIS A O 1
ATOM 746 N N . ILE A 1 94 ? 11.197 -12.633 -2.093 1.00 51.06 94 ILE A N 1
ATOM 747 C CA . ILE A 1 94 ? 11.225 -12.073 -0.715 1.00 51.06 94 ILE A CA 1
ATOM 748 C C . ILE A 1 94 ? 12.503 -12.412 0.022 1.00 51.06 94 ILE A C 1
ATOM 750 O O . ILE A 1 94 ? 12.973 -11.581 0.799 1.00 51.06 94 ILE A O 1
ATOM 754 N N . ASP A 1 95 ? 13.055 -13.599 -0.213 1.00 50.12 95 ASP A N 1
ATOM 755 C CA . ASP A 1 95 ? 14.276 -14.012 0.468 1.00 50.12 95 ASP A CA 1
ATOM 756 C C . ASP A 1 95 ? 15.437 -13.068 0.120 1.00 50.12 95 ASP A C 1
ATOM 758 O O . ASP A 1 95 ? 16.189 -12.688 1.014 1.00 50.12 95 ASP A O 1
ATOM 762 N N . ASP A 1 96 ? 15.518 -12.562 -1.117 1.00 48.84 96 ASP A N 1
ATOM 763 C CA . ASP A 1 96 ? 16.509 -11.547 -1.515 1.00 48.84 96 ASP A CA 1
ATOM 764 C C . ASP A 1 96 ? 16.265 -10.188 -0.845 1.00 48.84 96 ASP A C 1
ATOM 766 O O . ASP A 1 96 ? 17.195 -9.492 -0.439 1.00 48.84 96 ASP A O 1
ATOM 770 N N . ILE A 1 97 ? 14.996 -9.819 -0.694 1.00 50.44 97 ILE A N 1
ATOM 771 C CA . ILE A 1 97 ? 14.569 -8.565 -0.083 1.00 50.44 97 ILE A CA 1
ATOM 772 C C . ILE A 1 97 ? 14.867 -8.567 1.432 1.00 50.44 97 ILE A C 1
ATOM 774 O O . ILE A 1 97 ? 15.367 -7.574 1.959 1.00 50.44 97 ILE A O 1
ATOM 778 N N . GLN A 1 98 ? 14.621 -9.674 2.143 1.00 47.78 98 GLN A N 1
ATOM 779 C CA . GLN A 1 98 ? 14.957 -9.808 3.569 1.00 47.78 98 GLN A CA 1
ATOM 780 C C . GLN A 1 98 ? 16.452 -10.038 3.825 1.00 47.78 98 GLN A C 1
ATOM 782 O O . GLN A 1 98 ? 16.950 -9.597 4.860 1.00 47.78 98 GLN A O 1
ATOM 787 N N . SER A 1 99 ? 17.171 -10.678 2.898 1.00 47.25 99 SER A N 1
ATOM 788 C CA . SER A 1 99 ? 18.614 -10.936 3.031 1.00 47.25 99 SER A CA 1
ATOM 789 C C . SER A 1 99 ? 19.490 -9.707 2.752 1.00 47.25 99 SER A C 1
ATOM 791 O O . SER A 1 99 ? 20.672 -9.717 3.085 1.00 47.25 99 SER A O 1
ATOM 793 N N . ALA A 1 100 ? 18.934 -8.647 2.155 1.00 41.62 100 ALA A N 1
ATOM 794 C CA . ALA A 1 100 ? 19.630 -7.387 1.876 1.00 41.62 100 ALA A CA 1
ATOM 795 C C . ALA A 1 100 ? 19.559 -6.349 3.024 1.00 41.62 100 ALA A C 1
ATOM 797 O O . ALA A 1 100 ? 19.945 -5.195 2.819 1.00 41.62 100 ALA A O 1
ATOM 798 N N . ALA A 1 101 ? 19.047 -6.729 4.204 1.00 39.25 101 ALA A N 1
ATOM 799 C CA . ALA A 1 101 ? 18.888 -5.868 5.383 1.00 39.25 101 ALA A CA 1
ATOM 800 C C . ALA A 1 101 ? 19.986 -6.060 6.440 1.00 39.25 101 ALA A C 1
ATOM 802 O O . ALA A 1 101 ? 20.351 -7.222 6.723 1.00 39.25 101 ALA A O 1
#

Foldseek 3Di:
DDAWAWEWEKDADPQQKIKIWIATPNRTLLDLPPDPCSVVLQVLLCPQQVWHQDNVVSMTIHPHRDPLQSVVSSVVSVVVVRYHYHYDYDCPPVVVNVVVD

Secondary structure (DSSP, 8-state):
-PPPEEEEEEEE-TTS-EEEEEEETTEETT-TTT-TTHHHHHHHHHHHH-EEEETTTTEEEESS---SHHHHHHHHHHHHTTPEEEEES--TTHHHHHHT-